Protein AF-A0A7S2N247-F1 (afdb_monomer)

Nearest PDB structures (foldseek):
  8c95-assembly1_E  TM=5.520E-01  e=2.000E+00  Escherichia coli
  8c90-assembly1_E  TM=5.069E-01  e=2.888E+00  Escherichia coli
  8c8z-assembly1_E  TM=5.238E-01  e=3.265E+00  Escherichia coli
  8c8x-assembly1_E  TM=5.112E-01  e=6.024E+00  Escherichia coli

pLDDT: mean 92.83, std 6.12, range [51.56, 97.81]

Foldseek 3Di:
DDPDQLVRVCVVCVVVDDWAEEDEDDDPDPPPVSNVVVVVTYNYDYLVVCCVVCVVPDCVCSLVVSLVVQLPDPDHDDDPPDPSRVSSLVSVLVVCCVVVHPCNPPNDD

Mean predicted aligned error: 3.64 Å

Secondary structure (DSSP, 8-state):
--SS-HHHHHHHHTTTSPTT-EEE---S---GGGGHHHHTTSEEE-GGGGGGGGTTS-GGGHHHHHHHHHHTSSS----TT-HHHHHHHHHHHHHHHHHT-TTTTT---

Organism: NCBI:txid374047

InterPro domains:
  IPR019378 GDP-fucose protein O-fucosyltransferase [PF10250] (5-95)

Sequence (109 aa):
KTRLSAEELYKKSSNELTDGSTLFIATDERNKSFFKPLAEKYDVCFLDDFKDEIVTMNSNYFGMLDQLVASKGRVFFGTWFSTLSGYINRMRGYYIAKHNLEGHKDGTM

Structure (mmCIF, N/CA/C/O backbone):
data_AF-A0A7S2N247-F1
#
_entry.id   AF-A0A7S2N247-F1
#
loop_
_atom_site.group_PDB
_atom_site.id
_atom_site.type_symbol
_atom_site.label_atom_id
_atom_site.label_alt_id
_atom_site.label_comp_id
_atom_site.label_asym_id
_atom_site.label_entity_id
_atom_site.label_seq_id
_atom_site.pdbx_PDB_ins_code
_atom_site.Cartn_x
_atom_site.Cartn_y
_atom_site.Cartn_z
_atom_site.occupancy
_atom_site.B_iso_or_equiv
_atom_site.auth_seq_id
_atom_site.auth_comp_id
_atom_site.auth_asym_id
_atom_site.auth_atom_id
_atom_site.pdbx_PDB_model_num
ATOM 1 N N . LYS A 1 1 ? 9.143 2.019 11.377 1.00 51.56 1 LYS A N 1
ATOM 2 C CA . LYS A 1 1 ? 8.157 2.036 12.490 1.00 51.56 1 LYS A CA 1
ATOM 3 C C . LYS A 1 1 ? 7.151 3.148 12.228 1.00 51.56 1 LYS A C 1
ATOM 5 O O . LYS A 1 1 ? 7.547 4.310 12.153 1.00 51.56 1 LYS A O 1
ATOM 10 N N . THR A 1 2 ? 5.896 2.779 12.001 1.00 63.31 2 THR A N 1
ATOM 11 C CA . THR A 1 2 ? 4.800 3.688 11.639 1.00 63.31 2 THR A CA 1
ATOM 12 C C . THR A 1 2 ? 4.577 4.721 12.746 1.00 63.31 2 THR A C 1
ATOM 14 O O . THR A 1 2 ? 4.599 4.377 13.925 1.00 63.31 2 THR A O 1
ATOM 17 N N . ARG A 1 3 ? 4.426 6.002 12.380 1.00 77.69 3 ARG A N 1
ATOM 18 C CA . ARG A 1 3 ? 4.254 7.105 13.351 1.00 77.69 3 ARG A CA 1
ATOM 19 C C . ARG A 1 3 ? 2.833 7.212 13.913 1.00 77.69 3 ARG A C 1
ATOM 21 O O . ARG A 1 3 ? 2.657 7.872 14.926 1.00 77.69 3 ARG A O 1
ATOM 28 N N . LEU A 1 4 ? 1.857 6.613 13.233 1.00 87.00 4 LEU A N 1
ATOM 29 C CA . LEU A 1 4 ? 0.440 6.623 13.597 1.00 87.00 4 LEU A CA 1
ATOM 30 C C . LEU A 1 4 ? 0.030 5.245 14.109 1.00 87.00 4 LEU A C 1
ATOM 32 O O . LEU A 1 4 ? 0.561 4.239 13.628 1.00 87.00 4 LEU A O 1
ATOM 36 N N . SER A 1 5 ? -0.924 5.203 15.037 1.00 92.12 5 SER A N 1
ATOM 37 C CA . SER A 1 5 ? -1.576 3.948 15.424 1.00 92.12 5 SER A CA 1
ATOM 38 C C . SER A 1 5 ? -2.529 3.464 14.325 1.00 92.12 5 SER A C 1
ATOM 40 O O . SER A 1 5 ? -2.928 4.226 13.440 1.00 92.12 5 SER A O 1
ATOM 42 N N . ALA A 1 6 ? -2.919 2.191 14.365 1.00 90.75 6 ALA A N 1
ATOM 43 C CA . ALA A 1 6 ? -3.867 1.656 13.393 1.00 90.75 6 ALA A CA 1
ATOM 44 C C . ALA A 1 6 ? -5.279 2.242 13.551 1.00 90.75 6 ALA A C 1
ATOM 46 O O . ALA A 1 6 ? -5.986 2.421 12.561 1.00 90.75 6 ALA A O 1
ATOM 47 N N . GLU A 1 7 ? -5.668 2.621 14.767 1.00 94.00 7 GLU A N 1
ATOM 48 C CA . GLU A 1 7 ? -6.914 3.338 15.047 1.00 94.00 7 GLU A CA 1
ATOM 49 C C . GLU A 1 7 ? -6.894 4.742 14.435 1.00 94.00 7 GLU A C 1
ATOM 51 O O . GLU A 1 7 ? -7.891 5.191 13.870 1.00 94.00 7 GLU A O 1
ATOM 56 N N . GLU A 1 8 ? -5.753 5.437 14.500 1.00 94.06 8 GLU A N 1
ATOM 57 C CA . GLU A 1 8 ? -5.589 6.733 13.841 1.00 94.06 8 GLU A CA 1
ATOM 58 C C . GLU A 1 8 ? -5.619 6.606 12.317 1.00 94.06 8 GLU A C 1
ATOM 60 O O . GLU A 1 8 ? -6.216 7.457 11.655 1.00 94.06 8 GLU A O 1
ATOM 65 N N . LEU A 1 9 ? -5.006 5.555 11.759 1.00 92.56 9 LEU A N 1
ATOM 66 C CA . LEU A 1 9 ? -5.092 5.258 10.328 1.00 92.56 9 LEU A CA 1
ATOM 67 C C . LEU A 1 9 ? -6.553 5.057 9.912 1.00 92.56 9 LEU A C 1
ATOM 69 O O . LEU A 1 9 ? -7.016 5.751 9.011 1.00 92.56 9 LEU A O 1
ATOM 73 N N . TYR A 1 10 ? -7.292 4.199 10.622 1.00 93.56 10 TYR A N 1
ATOM 74 C CA . TYR A 1 10 ? -8.718 3.965 10.385 1.00 93.56 10 TYR A CA 1
ATOM 75 C C . TYR A 1 10 ? -9.548 5.251 10.478 1.00 93.56 10 TYR A C 1
ATOM 77 O O . TYR A 1 10 ? -10.330 5.567 9.580 1.00 93.56 10 TYR A O 1
ATOM 85 N N . LYS A 1 11 ? -9.358 6.043 11.539 1.00 94.69 11 LYS A N 1
ATOM 86 C CA . LYS A 1 11 ? -10.100 7.294 11.736 1.00 94.69 11 LYS A CA 1
ATOM 87 C C . LYS A 1 11 ? -9.863 8.293 10.601 1.00 94.69 11 LYS A C 1
ATOM 89 O O . LYS A 1 11 ? -10.773 9.040 10.259 1.00 94.69 11 LYS A O 1
ATOM 94 N N . LYS A 1 12 ? -8.655 8.329 10.033 1.00 93.38 12 LYS A N 1
ATOM 95 C CA . LYS A 1 12 ? -8.303 9.252 8.944 1.00 93.38 12 LYS A CA 1
ATOM 96 C C . LYS A 1 12 ? -8.745 8.772 7.563 1.00 93.38 12 LYS A C 1
ATOM 98 O O . LYS A 1 12 ? -8.935 9.618 6.699 1.00 93.38 12 LYS A O 1
ATOM 103 N N . SER A 1 13 ? -8.878 7.464 7.344 1.00 93.38 13 SER A N 1
ATOM 104 C CA . SER A 1 13 ? -9.218 6.907 6.028 1.00 93.38 13 SER A CA 1
ATOM 105 C C . SER A 1 13 ? -10.688 6.516 5.865 1.00 93.38 13 SER A C 1
ATOM 107 O O . SER A 1 13 ? -11.182 6.514 4.743 1.00 93.38 13 SER A O 1
ATOM 109 N N . SER A 1 14 ? -11.391 6.204 6.957 1.00 92.94 14 SER A N 1
ATOM 110 C CA . SER A 1 14 ? -12.738 5.601 6.931 1.00 92.94 14 SER A CA 1
ATOM 111 C C . SER A 1 14 ? -13.779 6.363 6.111 1.00 92.94 14 SER A C 1
ATOM 113 O O . SER A 1 14 ? -14.591 5.724 5.459 1.00 92.94 14 SER A O 1
ATOM 115 N N . ASN A 1 15 ? -13.734 7.697 6.072 1.00 94.56 15 ASN A N 1
ATOM 116 C CA . ASN A 1 15 ? -14.712 8.491 5.315 1.00 94.56 15 ASN A CA 1
ATOM 117 C C . ASN A 1 15 ? -14.619 8.312 3.788 1.00 94.56 15 ASN A C 1
ATOM 119 O O . ASN A 1 15 ? -15.602 8.547 3.094 1.00 94.56 15 ASN A O 1
ATOM 123 N N . GLU A 1 16 ? -13.458 7.909 3.268 1.00 94.19 16 GLU A N 1
ATOM 124 C CA . GLU A 1 16 ? -13.230 7.719 1.825 1.00 94.19 16 GLU A CA 1
ATOM 125 C C . GLU A 1 16 ? -13.283 6.238 1.417 1.00 94.19 16 GLU A C 1
ATOM 127 O O . GLU A 1 16 ? -13.327 5.891 0.231 1.00 94.19 16 GLU A O 1
ATOM 132 N N . LEU A 1 17 ? -13.230 5.339 2.401 1.00 94.19 17 LEU A N 1
ATOM 133 C CA . LEU A 1 17 ? -13.272 3.901 2.192 1.00 94.19 17 LEU A CA 1
ATOM 134 C C . LEU A 1 17 ? -14.718 3.405 2.218 1.00 94.19 17 LEU A C 1
ATOM 136 O O . LEU A 1 17 ? -15.593 3.964 2.869 1.00 94.19 17 LEU A O 1
ATOM 140 N N . THR A 1 18 ? -14.975 2.328 1.482 1.00 93.81 18 THR A N 1
ATOM 141 C CA . THR A 1 18 ? -16.279 1.660 1.507 1.00 93.81 18 THR A CA 1
ATOM 142 C C . THR A 1 18 ? -16.208 0.491 2.479 1.00 93.81 18 THR A C 1
ATOM 144 O O . THR A 1 18 ? -15.327 -0.359 2.338 1.00 93.81 18 THR A O 1
ATOM 147 N N . ASP A 1 19 ? -17.114 0.435 3.453 1.00 92.06 19 ASP A N 1
ATOM 148 C CA . ASP A 1 19 ? -17.190 -0.662 4.426 1.00 92.06 19 ASP A CA 1
ATOM 149 C C . ASP A 1 19 ? -17.218 -2.034 3.733 1.00 92.06 19 ASP A C 1
ATOM 151 O O . ASP A 1 19 ? -17.889 -2.220 2.715 1.00 92.06 19 ASP A O 1
ATOM 155 N N . GLY A 1 20 ? -16.455 -2.993 4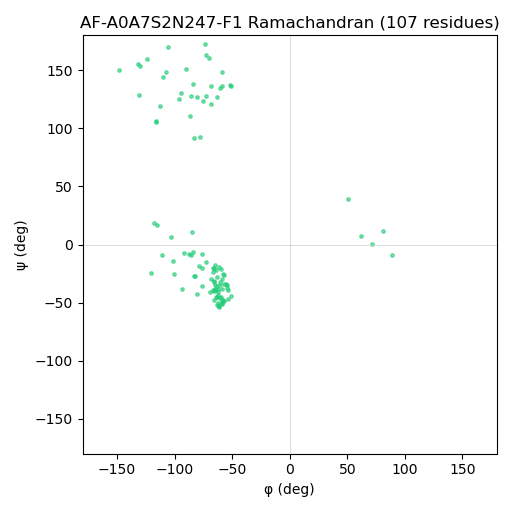.264 1.00 93.62 20 GLY A N 1
ATOM 156 C CA . GLY A 1 20 ? -16.344 -4.345 3.709 1.00 93.62 20 GLY A CA 1
ATOM 157 C C . GLY A 1 20 ? -15.571 -4.457 2.389 1.00 93.62 20 GLY A C 1
ATOM 158 O O . GLY A 1 20 ? -15.447 -5.560 1.863 1.00 93.62 20 GLY A O 1
ATOM 159 N N . SER A 1 21 ? -15.044 -3.358 1.837 1.00 96.12 21 SER A N 1
ATOM 160 C CA . SER A 1 21 ? -14.196 -3.416 0.639 1.00 96.12 21 SER A CA 1
ATOM 161 C C . SER A 1 21 ? -12.825 -4.043 0.922 1.00 96.12 21 SER A C 1
ATOM 163 O O . SER A 1 21 ? -12.373 -4.092 2.068 1.00 96.12 21 SER A O 1
ATOM 165 N N . THR A 1 22 ? -12.156 -4.511 -0.134 1.00 97.50 22 THR A N 1
ATOM 166 C CA . THR A 1 22 ? -10.791 -5.040 -0.041 1.00 97.50 22 THR A CA 1
ATOM 167 C C . THR A 1 22 ? -9.784 -3.911 0.167 1.00 97.50 22 THR A C 1
ATOM 169 O O . THR A 1 22 ? -9.736 -2.952 -0.611 1.00 97.50 22 THR A O 1
ATOM 172 N N . LEU A 1 23 ? -8.944 -4.049 1.193 1.00 97.25 23 LEU A N 1
ATOM 173 C CA . LEU A 1 23 ? -7.881 -3.111 1.535 1.00 97.25 23 LEU A CA 1
ATOM 174 C C . LEU A 1 23 ? -6.516 -3.789 1.397 1.00 97.25 23 LEU A C 1
ATOM 176 O O . LEU A 1 23 ? -6.097 -4.563 2.255 1.00 97.25 23 LEU A O 1
ATOM 180 N N . PHE A 1 24 ? -5.797 -3.446 0.330 1.00 97.81 24 PHE A N 1
ATOM 181 C CA . PHE A 1 24 ? -4.415 -3.878 0.146 1.00 97.81 24 PHE A CA 1
ATOM 182 C C . PHE A 1 24 ? -3.454 -2.998 0.953 1.00 97.81 24 PHE A C 1
ATOM 184 O O . PHE A 1 24 ? -3.463 -1.771 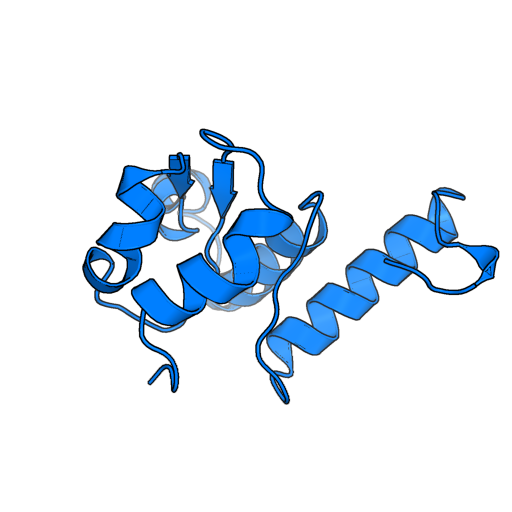0.810 1.00 97.81 24 PHE A O 1
ATOM 191 N N . ILE A 1 25 ? -2.600 -3.613 1.774 1.00 96.69 25 ILE A N 1
ATOM 192 C CA . ILE A 1 25 ? -1.643 -2.906 2.635 1.00 96.69 25 ILE A CA 1
ATOM 193 C C . ILE A 1 25 ? -0.201 -3.244 2.229 1.00 96.69 25 ILE A C 1
ATOM 195 O O . ILE A 1 25 ? 0.325 -4.305 2.559 1.00 96.69 25 ILE A O 1
ATOM 199 N N . ALA A 1 26 ? 0.468 -2.288 1.578 1.00 95.56 26 ALA A N 1
ATOM 200 C CA . ALA A 1 26 ? 1.910 -2.322 1.326 1.00 95.56 26 ALA A CA 1
ATOM 201 C C . ALA A 1 26 ? 2.670 -1.713 2.518 1.00 95.56 26 ALA A C 1
ATOM 203 O O . ALA A 1 26 ? 2.584 -0.505 2.763 1.00 95.56 26 ALA A O 1
ATOM 204 N N . THR A 1 27 ? 3.399 -2.529 3.284 1.00 93.00 27 THR A N 1
ATOM 205 C CA . THR A 1 27 ? 4.021 -2.097 4.548 1.00 93.00 27 THR A CA 1
ATOM 206 C C . THR A 1 27 ? 5.338 -2.811 4.861 1.00 93.00 27 THR A C 1
ATOM 208 O O . THR A 1 27 ? 5.541 -3.968 4.500 1.00 93.00 27 THR A O 1
ATOM 211 N N . ASP A 1 28 ? 6.233 -2.116 5.570 1.00 90.56 28 ASP A N 1
ATOM 212 C CA . ASP A 1 28 ? 7.433 -2.683 6.195 1.00 90.56 28 ASP A CA 1
ATOM 213 C C . ASP A 1 28 ? 7.155 -3.273 7.594 1.00 90.56 28 ASP A C 1
ATOM 215 O O . ASP A 1 28 ? 8.019 -3.949 8.160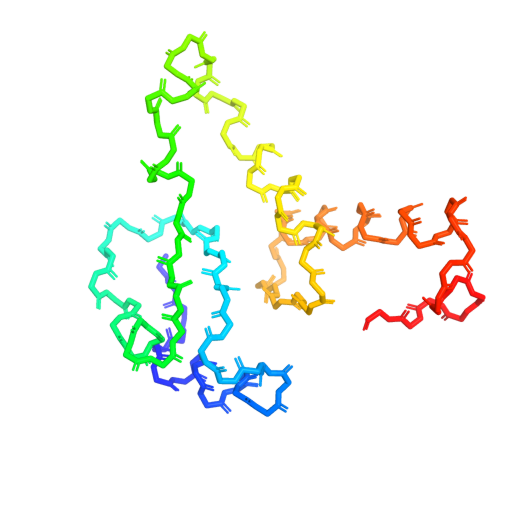 1.00 90.56 28 ASP A O 1
ATOM 219 N N . GLU A 1 29 ? 5.959 -3.044 8.152 1.00 92.06 29 GLU A N 1
ATOM 220 C CA . GLU A 1 29 ? 5.534 -3.584 9.442 1.00 92.06 29 GLU A CA 1
ATOM 221 C C . GLU A 1 29 ? 5.354 -5.103 9.357 1.00 92.06 29 GLU A C 1
ATOM 223 O O . GLU A 1 29 ? 4.557 -5.624 8.577 1.00 92.06 29 GLU A O 1
ATOM 228 N N . ARG A 1 30 ? 6.106 -5.834 10.184 1.00 89.62 30 ARG A N 1
ATOM 229 C CA . ARG A 1 30 ? 6.081 -7.304 10.209 1.00 89.62 30 ARG A CA 1
ATOM 230 C C . ARG A 1 30 ? 4.933 -7.839 11.052 1.00 89.62 30 ARG A C 1
ATOM 232 O O . ARG A 1 30 ? 4.460 -8.947 10.809 1.00 89.62 30 ARG A O 1
ATOM 239 N N . ASN A 1 31 ? 4.484 -7.075 12.045 1.00 92.75 31 ASN A N 1
ATOM 240 C CA . ASN A 1 31 ? 3.391 -7.488 12.901 1.00 92.75 31 ASN A CA 1
ATOM 241 C C . ASN A 1 31 ? 2.033 -7.172 12.255 1.00 92.75 31 ASN A C 1
ATOM 243 O O . ASN A 1 31 ? 1.461 -6.111 12.494 1.00 92.75 31 ASN A O 1
ATOM 247 N N . LYS A 1 32 ? 1.467 -8.128 11.503 1.00 92.56 32 LYS A N 1
ATOM 248 C CA . LYS A 1 32 ? 0.144 -7.980 10.862 1.00 92.56 32 LYS A CA 1
ATOM 249 C C . LYS A 1 32 ? -0.989 -7.661 11.852 1.00 92.56 32 LYS A C 1
ATOM 251 O O . LYS A 1 32 ? -1.949 -6.999 11.471 1.00 92.56 32 LYS A O 1
ATOM 256 N N . SER A 1 33 ? -0.866 -8.049 13.130 1.00 94.00 33 SER A N 1
ATOM 257 C CA . SER A 1 33 ? -1.870 -7.713 14.156 1.00 94.00 33 SER A CA 1
ATOM 258 C C . SER A 1 33 ? -1.977 -6.211 14.435 1.00 94.00 33 SER A C 1
ATOM 260 O O . SER A 1 33 ? -3.006 -5.766 14.936 1.00 94.00 33 SER A O 1
ATOM 262 N N . PHE A 1 34 ? -0.970 -5.417 14.044 1.00 94.44 34 PHE A N 1
ATOM 263 C CA . PHE A 1 34 ? -1.058 -3.959 14.042 1.00 94.44 34 PHE A CA 1
ATOM 264 C C . PHE A 1 34 ? -2.290 -3.481 13.263 1.00 94.44 34 PHE A C 1
ATOM 266 O O . PHE A 1 34 ? -2.987 -2.593 13.726 1.00 94.44 34 PHE A O 1
ATOM 273 N N . PHE A 1 35 ? -2.628 -4.115 12.136 1.00 95.31 35 PHE A N 1
ATOM 274 C CA . PHE A 1 35 ? -3.743 -3.703 11.274 1.00 95.31 35 PHE A CA 1
ATOM 275 C C . PHE A 1 35 ? -5.108 -4.257 11.705 1.00 95.31 35 PHE A C 1
ATOM 277 O O . PHE A 1 35 ? -6.080 -4.117 10.964 1.00 95.31 35 PHE A O 1
ATOM 284 N N . LYS A 1 36 ? -5.218 -4.853 12.901 1.00 95.31 36 LYS A N 1
ATOM 285 C CA . LYS A 1 36 ? -6.470 -5.439 13.400 1.00 95.31 36 LYS A CA 1
ATOM 286 C C . LYS A 1 36 ? -7.676 -4.482 13.325 1.00 95.31 36 LYS A C 1
ATOM 288 O O . LYS A 1 36 ? -8.702 -4.925 12.817 1.00 95.31 36 LYS A O 1
ATOM 293 N N . PRO A 1 37 ? -7.581 -3.189 13.708 1.00 95.06 37 PRO A N 1
ATOM 294 C CA . PRO A 1 37 ? -8.721 -2.270 13.597 1.00 95.06 37 PRO A CA 1
ATOM 295 C C . PRO A 1 37 ? -9.257 -2.107 12.166 1.00 95.06 37 PRO A C 1
ATOM 297 O O . PRO A 1 37 ? -10.444 -1.863 11.974 1.00 95.06 37 PRO A O 1
ATOM 300 N N . LEU A 1 38 ? -8.391 -2.248 11.156 1.00 95.19 38 LEU A N 1
ATOM 301 C CA . LEU A 1 38 ? -8.784 -2.215 9.746 1.00 95.19 38 LEU A CA 1
ATOM 302 C C . LEU A 1 38 ? -9.351 -3.569 9.304 1.00 95.19 38 LEU A C 1
ATOM 304 O O . LEU A 1 38 ? -10.384 -3.603 8.646 1.00 95.19 38 LEU A O 1
ATOM 308 N N . ALA A 1 39 ? -8.725 -4.677 9.709 1.00 95.44 39 ALA A N 1
ATOM 309 C CA . ALA A 1 39 ? -9.178 -6.032 9.381 1.00 95.44 39 ALA A CA 1
ATOM 310 C C . ALA A 1 39 ? -10.554 -6.384 9.978 1.00 95.44 39 ALA A C 1
ATOM 312 O O . ALA A 1 39 ? -11.246 -7.256 9.468 1.00 95.44 39 ALA A O 1
ATOM 313 N N . GLU A 1 40 ? -10.983 -5.699 11.041 1.00 95.12 40 GLU A N 1
ATOM 314 C CA . GLU A 1 40 ? -12.339 -5.830 11.594 1.00 95.12 40 GLU A CA 1
ATOM 315 C C . GLU A 1 40 ? -13.425 -5.166 10.723 1.00 95.12 40 GLU A C 1
ATOM 317 O O . GLU A 1 40 ? -14.614 -5.412 10.933 1.00 95.12 40 GLU A O 1
ATOM 322 N N . LYS A 1 41 ? -13.044 -4.300 9.774 1.00 95.31 41 LYS A N 1
ATOM 323 C CA . LYS A 1 41 ? -13.961 -3.487 8.951 1.00 95.31 41 LYS A CA 1
ATOM 324 C C . LYS A 1 41 ? -13.834 -3.737 7.449 1.00 95.31 41 LYS A C 1
ATOM 326 O O . LYS A 1 41 ? -14.786 -3.487 6.710 1.00 95.31 41 LYS A O 1
ATOM 331 N N . TYR A 1 42 ? -12.676 -4.216 7.013 1.00 97.00 42 TYR A N 1
ATOM 332 C CA . TYR A 1 42 ? -12.309 -4.404 5.615 1.00 97.00 42 TYR A CA 1
ATOM 333 C C . TYR A 1 42 ? -11.722 -5.796 5.400 1.00 97.00 42 TYR A C 1
ATOM 335 O O . TYR A 1 42 ? -11.142 -6.386 6.313 1.00 97.00 42 TYR A O 1
ATOM 343 N N . ASP A 1 43 ? -11.812 -6.281 4.167 1.00 97.12 43 ASP A N 1
ATOM 344 C CA . ASP A 1 43 ? -11.104 -7.480 3.727 1.00 97.12 43 ASP A CA 1
ATOM 345 C C . ASP A 1 43 ? -9.633 -7.120 3.462 1.00 97.12 43 ASP A C 1
ATOM 347 O O . ASP A 1 43 ? -9.276 -6.586 2.410 1.00 97.12 43 ASP A O 1
ATOM 351 N N . VAL A 1 44 ? -8.786 -7.281 4.481 1.00 97.00 44 VAL A N 1
ATOM 352 C CA . VAL A 1 44 ? -7.383 -6.850 4.434 1.00 97.00 44 VAL A CA 1
ATOM 353 C C . VAL A 1 44 ? -6.511 -7.931 3.812 1.00 97.00 44 VAL A C 1
ATOM 355 O O . VAL A 1 44 ? -6.466 -9.055 4.308 1.00 97.00 44 VAL A O 1
ATOM 358 N N . CYS A 1 45 ? -5.730 -7.548 2.803 1.00 96.56 45 CYS A N 1
ATOM 359 C CA . CYS A 1 45 ? -4.727 -8.411 2.194 1.00 96.56 45 CYS A CA 1
ATOM 360 C C . CYS A 1 45 ? -3.359 -7.723 2.077 1.00 96.56 45 CYS A C 1
ATOM 362 O O . CYS A 1 45 ? -3.232 -6.497 1.991 1.00 96.56 45 CYS A O 1
ATOM 364 N N . PHE A 1 46 ? -2.316 -8.542 2.071 1.00 96.56 46 PHE A N 1
ATOM 365 C CA . PHE A 1 46 ? -0.915 -8.160 1.940 1.00 96.56 46 PHE A CA 1
ATOM 366 C C . PHE A 1 46 ? -0.300 -8.895 0.751 1.00 96.56 46 PHE A C 1
ATOM 368 O O . PHE A 1 46 ? -0.768 -9.964 0.366 1.00 96.56 46 PHE A O 1
ATOM 375 N N . LEU A 1 47 ? 0.817 -8.392 0.221 1.00 94.31 47 LEU A N 1
ATOM 376 C CA . LEU A 1 47 ? 1.566 -9.112 -0.817 1.00 94.31 47 LEU A CA 1
ATOM 377 C C . LEU A 1 47 ? 1.954 -10.532 -0.370 1.00 94.31 47 LEU A C 1
ATOM 379 O O . LEU A 1 47 ? 1.941 -11.474 -1.158 1.00 94.31 47 LEU A O 1
ATOM 383 N N . ASP A 1 48 ? 2.239 -10.684 0.924 1.00 92.69 48 ASP A N 1
ATOM 384 C CA . ASP A 1 48 ? 2.579 -11.954 1.558 1.00 92.69 48 ASP A CA 1
ATOM 385 C C . ASP A 1 48 ? 1.501 -13.036 1.418 1.00 92.69 48 ASP A C 1
ATOM 387 O O . ASP A 1 48 ? 1.836 -14.218 1.476 1.00 92.69 48 ASP A O 1
ATOM 391 N N . ASP A 1 49 ? 0.237 -12.648 1.243 1.00 94.88 49 ASP A N 1
ATOM 392 C CA . ASP A 1 49 ? -0.884 -13.582 1.111 1.00 94.88 49 ASP A CA 1
ATOM 393 C C . ASP A 1 49 ? -0.926 -14.228 -0.291 1.00 94.88 49 ASP A C 1
ATOM 395 O O . ASP A 1 49 ? -1.659 -15.185 -0.510 1.00 94.88 49 ASP A O 1
ATOM 399 N N . PHE A 1 50 ? -0.086 -13.750 -1.219 1.00 93.88 50 PHE A N 1
ATOM 400 C CA . PHE A 1 50 ? 0.051 -14.245 -2.593 1.00 93.88 50 PHE A CA 1
ATOM 401 C C . PHE A 1 50 ? 1.431 -14.862 -2.870 1.00 93.88 50 PHE A C 1
ATOM 403 O O . PHE A 1 50 ? 1.820 -15.016 -4.026 1.00 93.88 50 PHE A O 1
ATOM 410 N N . LYS A 1 51 ? 2.207 -15.200 -1.829 1.00 90.31 51 LYS A N 1
ATOM 411 C CA . LYS A 1 51 ? 3.582 -15.726 -1.965 1.00 90.31 51 LYS A CA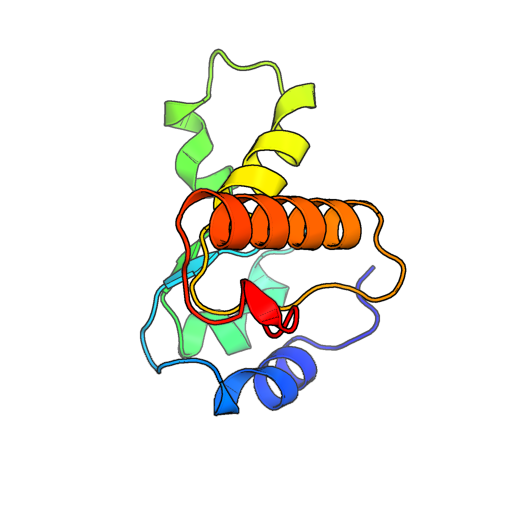 1
ATOM 412 C C . LYS A 1 51 ? 3.687 -16.955 -2.859 1.00 90.31 51 LYS A C 1
ATOM 414 O O . LYS A 1 51 ? 4.657 -17.062 -3.607 1.00 90.31 51 LYS A O 1
ATOM 419 N N . ASP A 1 52 ? 2.700 -17.839 -2.797 1.00 93.69 52 ASP A N 1
ATOM 420 C CA . ASP A 1 52 ? 2.688 -19.074 -3.582 1.00 93.69 52 ASP A CA 1
ATOM 421 C C . ASP A 1 52 ? 2.573 -18.786 -5.090 1.00 93.69 52 ASP A C 1
ATOM 423 O O . ASP A 1 52 ? 3.197 -19.468 -5.900 1.00 93.69 52 ASP A O 1
ATOM 427 N N . GLU A 1 53 ? 1.892 -17.698 -5.463 1.00 92.75 53 GLU A N 1
ATOM 428 C CA . GLU A 1 53 ? 1.736 -17.250 -6.855 1.00 92.75 53 GLU A CA 1
ATOM 429 C C . GLU A 1 53 ? 3.001 -16.575 -7.411 1.00 92.75 53 GLU A C 1
ATOM 431 O O . GLU A 1 53 ? 3.192 -16.475 -8.624 1.00 92.75 53 GLU A O 1
ATOM 436 N N . ILE A 1 54 ? 3.886 -16.094 -6.530 1.00 91.56 54 ILE A N 1
AT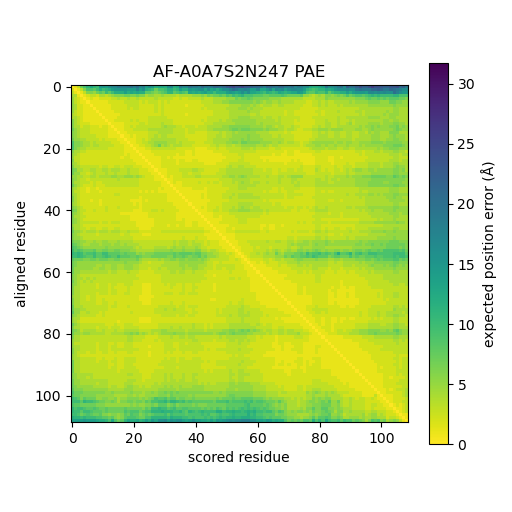OM 437 C CA . ILE A 1 54 ? 5.105 -15.352 -6.893 1.00 91.56 54 ILE A CA 1
ATOM 438 C C . ILE A 1 54 ? 6.388 -16.059 -6.446 1.00 91.56 54 ILE A C 1
ATOM 440 O O . ILE A 1 54 ? 7.452 -15.442 -6.403 1.00 91.56 54 ILE A O 1
ATOM 444 N N . VAL A 1 55 ? 6.316 -17.359 -6.149 1.00 90.06 55 VAL A N 1
ATOM 445 C CA . VAL A 1 55 ? 7.416 -18.148 -5.568 1.00 90.06 55 VAL A CA 1
ATOM 446 C C . VAL A 1 55 ? 8.698 -18.132 -6.409 1.00 90.06 55 VAL A C 1
ATOM 448 O O . VAL A 1 55 ? 9.802 -18.135 -5.869 1.00 90.06 55 VAL A O 1
ATOM 451 N N . THR A 1 56 ? 8.577 -18.072 -7.737 1.00 93.19 56 THR A N 1
ATOM 452 C CA . THR A 1 56 ? 9.725 -18.029 -8.657 1.00 93.19 56 THR A CA 1
ATOM 453 C C . THR A 1 56 ? 10.286 -16.621 -8.852 1.00 93.19 56 THR A C 1
ATOM 455 O O . THR A 1 56 ? 11.287 -16.445 -9.548 1.00 93.19 56 THR A O 1
ATOM 458 N N . MET A 1 57 ? 9.634 -15.598 -8.297 1.00 92.56 57 MET A N 1
ATOM 459 C CA . MET A 1 57 ? 10.026 -14.210 -8.482 1.00 92.56 57 MET A CA 1
ATOM 460 C C . MET A 1 57 ? 11.128 -13.818 -7.499 1.00 92.56 57 MET A C 1
ATOM 462 O O . MET A 1 57 ? 11.092 -14.137 -6.313 1.00 92.56 57 MET A O 1
ATOM 466 N N . ASN A 1 58 ? 12.112 -13.067 -7.989 1.00 94.69 58 ASN A N 1
ATOM 467 C CA . ASN A 1 58 ? 13.132 -12.487 -7.128 1.00 94.69 58 ASN A CA 1
ATOM 468 C C . ASN A 1 58 ? 12.481 -11.491 -6.151 1.00 94.69 58 ASN A C 1
ATOM 470 O O . ASN A 1 58 ? 11.806 -10.553 -6.576 1.00 94.69 58 ASN A O 1
ATOM 474 N N . SER A 1 59 ? 12.726 -11.667 -4.852 1.00 92.12 59 SER A N 1
ATOM 475 C CA . SER A 1 59 ? 12.151 -10.840 -3.785 1.00 92.12 59 SER A CA 1
ATOM 476 C C . SER A 1 59 ? 12.503 -9.354 -3.890 1.00 92.12 59 SER A C 1
ATOM 478 O O . SER A 1 59 ? 11.758 -8.511 -3.393 1.00 92.12 59 SER A O 1
ATOM 480 N N . ASN A 1 60 ? 13.573 -8.999 -4.610 1.00 92.81 60 ASN A N 1
ATOM 481 C CA . ASN A 1 60 ? 13.901 -7.607 -4.924 1.00 92.81 60 ASN A CA 1
ATOM 482 C C . ASN A 1 60 ? 12.807 -6.899 -5.750 1.00 92.81 60 ASN A C 1
ATOM 484 O O . ASN A 1 60 ? 12.750 -5.670 -5.759 1.00 92.81 60 ASN A O 1
ATOM 488 N N . TYR A 1 61 ? 11.924 -7.648 -6.422 1.00 94.19 61 TYR A N 1
ATOM 489 C CA . TYR A 1 61 ? 10.783 -7.105 -7.163 1.00 94.19 61 TYR A CA 1
ATOM 490 C C . TYR A 1 61 ? 9.522 -6.919 -6.313 1.00 94.19 61 TYR A C 1
ATOM 492 O O . TYR A 1 61 ? 8.577 -6.287 -6.778 1.00 94.19 61 TYR A O 1
ATOM 500 N N . PHE A 1 62 ? 9.486 -7.395 -5.066 1.00 94.19 62 PHE A N 1
ATOM 501 C CA . PHE A 1 62 ? 8.278 -7.325 -4.233 1.00 94.19 62 PHE A CA 1
ATOM 502 C C . PHE A 1 62 ? 7.840 -5.884 -3.965 1.00 94.19 62 PHE A C 1
ATOM 504 O O . PHE A 1 62 ? 6.667 -5.563 -4.122 1.00 94.19 62 PHE A O 1
ATOM 511 N N . GLY A 1 63 ? 8.786 -4.975 -3.711 1.00 93.25 63 GLY A N 1
ATOM 512 C CA . GLY A 1 63 ? 8.465 -3.550 -3.585 1.00 93.25 63 GLY A CA 1
ATOM 513 C C . GLY A 1 63 ? 7.896 -2.937 -4.873 1.00 93.25 63 GLY A C 1
ATOM 514 O O . GLY A 1 63 ? 7.103 -2.003 -4.808 1.00 93.25 63 GLY A O 1
ATOM 515 N N . MET A 1 64 ? 8.255 -3.467 -6.048 1.00 95.00 64 MET A N 1
ATOM 516 C CA . MET A 1 64 ? 7.681 -3.030 -7.328 1.00 95.00 64 MET A CA 1
ATOM 517 C C . MET A 1 64 ? 6.266 -3.588 -7.527 1.00 95.00 64 MET A C 1
ATOM 519 O O . MET A 1 64 ? 5.404 -2.884 -8.052 1.00 95.00 64 MET A O 1
ATOM 523 N N . LEU A 1 65 ? 6.002 -4.818 -7.069 1.00 95.31 65 LEU A N 1
ATOM 524 C CA . LEU A 1 65 ? 4.653 -5.387 -7.043 1.00 95.31 65 LEU A CA 1
ATOM 525 C C . LEU A 1 65 ? 3.732 -4.601 -6.109 1.00 95.31 65 LEU A C 1
ATOM 527 O O . LEU A 1 65 ? 2.636 -4.236 -6.526 1.00 95.31 65 LEU A O 1
ATOM 531 N N . ASP A 1 66 ? 4.196 -4.264 -4.902 1.00 96.12 66 ASP A N 1
ATOM 532 C CA . ASP A 1 66 ? 3.459 -3.403 -3.970 1.00 96.12 66 ASP A CA 1
ATOM 533 C C . ASP A 1 66 ? 3.054 -2.089 -4.638 1.00 96.12 66 ASP A C 1
ATOM 535 O O . ASP A 1 66 ? 1.897 -1.672 -4.572 1.00 96.12 66 ASP A O 1
ATOM 539 N N . GLN A 1 67 ? 4.001 -1.449 -5.332 1.00 96.75 67 GLN A N 1
ATOM 540 C CA . GLN A 1 67 ? 3.728 -0.217 -6.059 1.00 96.75 67 GLN A CA 1
ATOM 541 C C . GLN A 1 67 ? 2.666 -0.429 -7.144 1.00 96.75 67 GLN A C 1
ATOM 543 O O . GLN A 1 67 ? 1.747 0.384 -7.275 1.00 96.75 67 GLN A O 1
ATOM 548 N N . LEU A 1 68 ? 2.790 -1.501 -7.933 1.00 96.00 68 LEU A N 1
ATOM 549 C CA . LEU A 1 68 ? 1.885 -1.801 -9.038 1.00 96.00 68 LEU A CA 1
ATOM 550 C C . LEU A 1 68 ? 0.460 -2.040 -8.535 1.00 96.00 68 LEU A C 1
ATOM 552 O O . LEU A 1 68 ? -0.462 -1.379 -9.016 1.00 96.00 68 LEU A O 1
ATOM 556 N N . VAL A 1 69 ? 0.286 -2.921 -7.549 1.00 96.25 69 VAL A N 1
ATOM 557 C CA . VAL A 1 69 ? -1.023 -3.255 -6.970 1.00 96.25 69 VAL A CA 1
ATOM 558 C C . VAL A 1 69 ? -1.646 -2.021 -6.317 1.00 96.25 69 VAL A C 1
ATOM 560 O O . VAL A 1 69 ? -2.767 -1.646 -6.664 1.00 96.25 69 VAL A O 1
ATOM 563 N N . ALA A 1 70 ? -0.902 -1.309 -5.463 1.00 97.19 70 ALA A N 1
ATOM 564 C CA . ALA A 1 70 ? -1.402 -0.110 -4.790 1.00 97.19 70 ALA A CA 1
ATOM 565 C C . ALA A 1 70 ? -1.802 1.005 -5.775 1.00 97.19 70 ALA A C 1
ATOM 567 O O . ALA A 1 70 ? -2.760 1.739 -5.530 1.00 97.19 70 ALA A O 1
ATOM 568 N N . SER A 1 71 ? -1.125 1.118 -6.925 1.00 96.62 71 SER A N 1
ATOM 569 C CA . SER A 1 71 ? -1.481 2.111 -7.948 1.00 96.62 71 SER A CA 1
ATOM 570 C C . SER A 1 71 ? -2.835 1.862 -8.614 1.00 96.62 71 SER A C 1
ATOM 572 O O . SER A 1 71 ? -3.411 2.796 -9.169 1.00 96.62 71 SER A O 1
ATOM 574 N N . LYS A 1 72 ? -3.362 0.634 -8.556 1.00 94.88 72 LYS A N 1
ATOM 575 C CA . LYS A 1 72 ? -4.651 0.260 -9.157 1.00 94.88 72 LYS A CA 1
ATOM 576 C C . LYS A 1 72 ? -5.839 0.388 -8.211 1.00 94.88 72 LYS A C 1
ATOM 578 O O . LYS A 1 72 ? -6.971 0.254 -8.666 1.00 94.88 72 LYS A O 1
ATOM 583 N N . GLY A 1 73 ? -5.602 0.671 -6.929 1.00 93.69 73 GLY A N 1
ATOM 584 C CA . GLY A 1 73 ? -6.676 0.924 -5.972 1.00 93.69 73 GLY A CA 1
ATOM 585 C C . GLY A 1 73 ? -7.556 2.101 -6.402 1.00 93.69 73 GLY A C 1
ATOM 586 O O . GLY A 1 73 ? -7.078 3.048 -7.025 1.00 93.69 73 GLY A O 1
ATOM 587 N N . ARG A 1 74 ? -8.846 2.070 -6.056 1.00 92.06 74 ARG A N 1
ATOM 588 C CA . ARG A 1 74 ? -9.760 3.200 -6.303 1.00 92.06 74 ARG A CA 1
ATOM 589 C C . ARG A 1 74 ? -9.287 4.443 -5.543 1.00 92.06 74 ARG A C 1
ATOM 591 O O . ARG A 1 74 ? -9.013 5.474 -6.147 1.00 92.06 74 ARG A O 1
ATOM 598 N N . VAL A 1 75 ? -9.097 4.286 -4.236 1.00 93.38 75 VAL A N 1
ATOM 599 C CA . VAL A 1 75 ? -8.564 5.302 -3.321 1.00 93.38 75 VAL A CA 1
ATOM 600 C C . VAL A 1 75 ? -7.168 4.871 -2.875 1.00 93.38 75 VAL A C 1
ATOM 602 O O . VAL A 1 75 ? -6.921 3.676 -2.701 1.00 93.38 75 VAL A O 1
ATOM 605 N N . PHE A 1 76 ? -6.250 5.822 -2.701 1.00 95.38 76 PHE A N 1
ATOM 606 C CA . PHE A 1 76 ? -4.887 5.544 -2.248 1.00 95.38 76 PHE A CA 1
ATOM 607 C C . PHE A 1 76 ? -4.480 6.461 -1.091 1.00 95.38 76 PHE A C 1
ATOM 609 O O . PHE A 1 76 ? -4.539 7.683 -1.203 1.00 95.38 76 PHE A O 1
ATOM 616 N N . PHE A 1 77 ? -3.988 5.858 -0.008 1.00 94.94 77 PHE A N 1
ATOM 617 C CA . PHE A 1 77 ? -3.391 6.558 1.126 1.00 94.94 77 PHE A CA 1
ATOM 618 C C . PHE A 1 77 ? -1.898 6.236 1.197 1.00 94.94 77 PHE A C 1
ATOM 620 O O . PHE A 1 77 ? -1.502 5.083 1.350 1.00 94.94 77 PHE A O 1
ATOM 627 N N . GLY A 1 78 ? -1.063 7.268 1.082 1.00 94.19 78 GLY A N 1
ATOM 628 C CA . GLY A 1 78 ? 0.392 7.149 1.132 1.00 94.19 78 GLY A CA 1
ATOM 629 C C . GLY A 1 78 ? 0.997 7.656 2.439 1.00 94.19 78 GLY A C 1
ATOM 630 O O . GLY A 1 78 ? 0.349 8.330 3.238 1.00 94.19 78 GLY A O 1
ATOM 631 N N . THR A 1 79 ? 2.288 7.386 2.630 1.00 92.56 79 THR A N 1
ATOM 632 C CA . THR A 1 79 ? 3.067 7.985 3.720 1.00 92.56 79 THR A CA 1
ATOM 633 C C . THR A 1 79 ? 3.794 9.229 3.218 1.00 92.56 79 THR A C 1
ATOM 635 O O . THR A 1 79 ? 4.485 9.188 2.197 1.00 92.56 79 THR A O 1
ATOM 638 N N . TRP A 1 80 ? 3.670 10.341 3.945 1.00 89.12 80 TRP A N 1
ATOM 639 C CA . TRP A 1 80 ? 4.357 11.590 3.613 1.00 89.12 80 TRP A CA 1
ATOM 640 C C . TRP A 1 80 ? 5.885 11.398 3.581 1.00 89.12 80 TRP A C 1
ATOM 642 O O . TRP A 1 80 ? 6.443 10.735 4.454 1.00 89.12 80 TRP A O 1
ATOM 652 N N . PHE A 1 81 ? 6.556 11.960 2.568 1.00 90.31 81 PHE A N 1
ATOM 653 C CA . PHE A 1 81 ? 7.984 11.756 2.248 1.00 90.31 81 PHE A CA 1
ATOM 654 C C . PHE A 1 81 ? 8.421 10.322 1.878 1.00 90.31 81 PHE A C 1
ATOM 656 O O . PHE A 1 81 ? 9.613 10.083 1.689 1.00 90.31 81 PHE A O 1
ATOM 663 N N . SER A 1 82 ? 7.501 9.368 1.708 1.00 93.44 82 SER A N 1
ATOM 664 C CA . SER A 1 82 ? 7.856 8.035 1.205 1.00 93.44 82 SER A CA 1
ATOM 665 C C . SER A 1 82 ? 8.118 8.061 -0.303 1.00 93.44 82 SER A C 1
ATOM 667 O O . SER A 1 82 ? 7.242 8.426 -1.092 1.00 93.44 82 SER A O 1
ATOM 669 N N . THR A 1 83 ? 9.305 7.615 -0.727 1.00 94.88 83 THR A N 1
ATOM 670 C CA . THR A 1 83 ? 9.633 7.443 -2.154 1.00 94.88 83 THR A CA 1
ATOM 671 C C . THR A 1 83 ? 8.788 6.347 -2.806 1.00 94.88 83 THR A C 1
ATOM 673 O O . THR A 1 83 ? 8.415 6.489 -3.971 1.00 94.88 83 THR A O 1
ATOM 676 N N . LEU A 1 84 ? 8.412 5.306 -2.049 1.00 95.06 84 LEU A N 1
ATOM 677 C CA . LEU A 1 84 ? 7.474 4.264 -2.478 1.00 95.06 84 LEU A CA 1
ATOM 678 C C . LEU A 1 84 ? 6.102 4.878 -2.795 1.00 95.06 84 LEU A C 1
ATOM 680 O O . LEU A 1 84 ? 5.596 4.718 -3.904 1.00 95.06 84 LEU A O 1
ATOM 684 N N . SER A 1 85 ? 5.537 5.650 -1.859 1.00 96.06 85 SER A N 1
ATOM 685 C CA . SER A 1 85 ? 4.241 6.317 -2.056 1.00 96.06 85 SER A CA 1
ATOM 686 C C . SER A 1 85 ? 4.293 7.361 -3.174 1.00 96.06 85 SER A C 1
ATOM 688 O O . SER A 1 85 ? 3.366 7.453 -3.976 1.00 96.06 85 SER A O 1
ATOM 690 N N . GLY A 1 86 ? 5.396 8.108 -3.287 1.00 96.56 86 GLY A N 1
ATOM 691 C CA . GLY A 1 86 ? 5.606 9.054 -4.384 1.00 96.56 86 GLY A CA 1
ATOM 692 C C . GLY A 1 86 ? 5.664 8.379 -5.759 1.00 96.56 86 GLY A C 1
ATOM 693 O O . GLY A 1 86 ? 5.173 8.932 -6.741 1.00 96.56 86 GLY A O 1
ATOM 694 N N . TYR A 1 87 ? 6.230 7.172 -5.857 1.00 97.19 87 TYR A N 1
ATOM 695 C CA . TYR A 1 87 ? 6.209 6.396 -7.100 1.00 97.19 87 TYR A CA 1
ATOM 696 C C . TYR A 1 87 ? 4.802 5.883 -7.439 1.00 97.19 87 TYR A C 1
ATOM 698 O O . TYR A 1 87 ? 4.379 5.998 -8.587 1.00 97.19 87 TYR A O 1
ATOM 706 N N . ILE A 1 88 ? 4.040 5.414 -6.445 1.00 97.62 88 ILE A N 1
ATOM 707 C CA . ILE A 1 88 ? 2.644 4.985 -6.633 1.00 97.62 88 ILE A CA 1
ATOM 708 C C . ILE A 1 88 ? 1.786 6.123 -7.198 1.00 97.62 88 ILE A C 1
ATOM 710 O O . ILE A 1 88 ? 1.100 5.926 -8.199 1.00 97.62 88 ILE A O 1
ATOM 714 N N . ASN A 1 89 ? 1.881 7.330 -6.629 1.00 95.88 89 ASN A N 1
ATOM 715 C CA . ASN A 1 89 ? 1.159 8.502 -7.138 1.00 95.88 89 ASN A CA 1
ATOM 716 C C . ASN A 1 89 ? 1.522 8.836 -8.592 1.00 95.88 89 ASN A C 1
ATOM 718 O O . ASN A 1 89 ? 0.641 9.167 -9.382 1.00 95.88 89 ASN A O 1
ATOM 722 N N . ARG A 1 90 ? 2.797 8.687 -8.984 1.00 95.62 90 ARG A N 1
ATOM 723 C CA . ARG A 1 90 ? 3.204 8.852 -10.390 1.00 95.62 90 ARG A CA 1
ATOM 724 C C . ARG A 1 90 ? 2.547 7.819 -11.301 1.00 95.62 90 ARG A C 1
ATOM 726 O O . ARG A 1 90 ? 2.030 8.188 -12.350 1.00 95.62 90 ARG A O 1
ATOM 733 N N . MET A 1 91 ? 2.524 6.545 -10.902 1.00 96.38 91 MET A N 1
ATOM 734 C CA . MET A 1 91 ? 1.873 5.494 -11.693 1.00 96.38 91 MET A CA 1
ATOM 735 C C . MET A 1 91 ? 0.364 5.707 -11.829 1.00 96.38 91 MET A C 1
ATOM 737 O O . MET A 1 91 ? -0.173 5.508 -12.920 1.00 96.38 91 MET A O 1
ATOM 741 N N . ARG A 1 92 ? -0.303 6.165 -10.762 1.00 95.88 92 ARG A N 1
ATOM 742 C CA . ARG A 1 92 ? -1.716 6.572 -10.800 1.00 95.88 92 ARG A CA 1
ATOM 743 C C . ARG A 1 92 ? -1.940 7.690 -11.817 1.00 95.88 92 ARG A C 1
ATOM 745 O O . ARG A 1 92 ? -2.765 7.533 -12.713 1.00 95.88 92 ARG A O 1
ATOM 752 N N . GLY A 1 93 ? -1.139 8.755 -11.749 1.00 94.94 93 GLY A N 1
ATOM 753 C CA . GLY A 1 93 ? -1.213 9.877 -12.687 1.00 94.94 93 GLY A CA 1
ATOM 754 C C . GLY A 1 93 ? -0.986 9.458 -14.144 1.00 94.94 93 GLY A C 1
ATOM 755 O O . GLY A 1 93 ? -1.765 9.829 -15.019 1.00 94.94 93 GLY A O 1
ATOM 756 N N . TYR A 1 94 ? 0.022 8.620 -14.418 1.00 94.81 94 TYR A N 1
ATOM 757 C CA . TYR A 1 94 ? 0.258 8.094 -15.770 1.00 94.81 94 TYR A CA 1
ATOM 758 C C . TYR A 1 94 ? -0.904 7.245 -16.284 1.00 94.81 94 TYR A C 1
ATOM 760 O O . TYR A 1 94 ? -1.247 7.326 -17.463 1.00 94.81 94 TYR A O 1
ATOM 768 N N . TYR A 1 95 ? -1.521 6.440 -15.419 1.00 94.56 95 TYR A N 1
ATOM 769 C CA . TYR A 1 95 ? -2.682 5.638 -15.786 1.00 94.56 95 TYR A CA 1
ATOM 770 C C . TYR A 1 95 ? -3.891 6.520 -16.125 1.00 94.56 95 TYR A C 1
ATOM 772 O O . TYR A 1 95 ? -4.493 6.346 -17.183 1.00 94.56 95 TYR A O 1
ATOM 780 N N . ILE A 1 96 ? -4.192 7.510 -15.285 1.00 94.38 96 ILE A N 1
ATOM 781 C CA . ILE A 1 96 ? -5.283 8.467 -15.508 1.00 94.38 96 ILE A CA 1
ATOM 782 C C . ILE A 1 96 ? -5.081 9.232 -16.821 1.00 94.38 96 ILE A C 1
ATOM 784 O O . ILE A 1 96 ? -5.987 9.262 -17.655 1.00 94.38 96 ILE A O 1
ATOM 788 N N . ALA A 1 97 ? -3.879 9.774 -17.044 1.00 94.00 97 ALA A N 1
ATOM 789 C CA . ALA A 1 97 ? -3.543 10.523 -18.252 1.00 94.00 97 ALA A CA 1
ATOM 790 C C . ALA A 1 97 ? -3.643 9.665 -19.521 1.00 94.00 97 ALA A C 1
ATOM 792 O O . ALA A 1 97 ? -4.211 10.094 -20.521 1.00 94.00 97 ALA A O 1
ATOM 793 N N . LYS A 1 98 ? -3.135 8.427 -19.483 1.00 95.00 98 LYS A N 1
ATOM 794 C CA . LYS A 1 98 ? -3.162 7.515 -20.635 1.00 95.00 98 LYS A CA 1
ATOM 795 C C . LYS A 1 98 ? -4.581 7.107 -21.036 1.00 95.00 98 LYS A C 1
ATOM 797 O O . LYS A 1 98 ? -4.837 6.890 -22.218 1.00 95.00 98 LYS A O 1
ATOM 802 N N . HIS A 1 99 ? -5.477 6.959 -20.064 1.00 94.56 99 HIS A N 1
ATOM 803 C CA . HIS A 1 99 ? -6.832 6.448 -20.278 1.00 94.56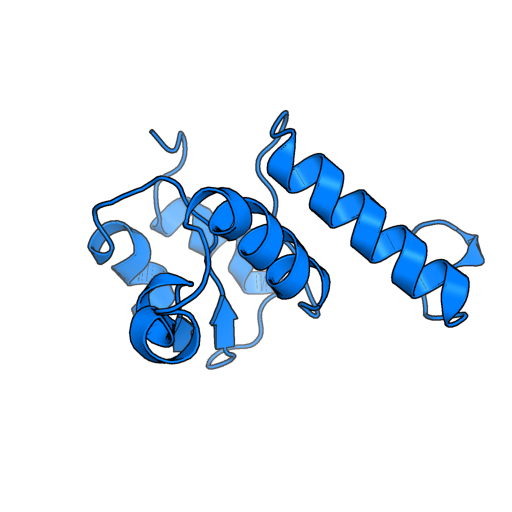 99 HIS A CA 1
ATOM 804 C C . HIS A 1 99 ? -7.912 7.542 -20.278 1.00 94.56 99 HIS A C 1
ATOM 806 O O . HIS A 1 99 ? -9.091 7.209 -20.358 1.00 94.56 99 HIS A O 1
ATOM 812 N N . ASN A 1 100 ? -7.529 8.825 -20.225 1.00 94.62 100 ASN A N 1
ATOM 813 C CA . ASN A 1 100 ? -8.444 9.973 -20.148 1.00 94.62 100 ASN A CA 1
ATOM 814 C C . ASN A 1 100 ? -9.492 9.834 -19.027 1.00 94.62 100 ASN A C 1
ATOM 816 O O . ASN A 1 100 ? -10.659 10.180 -19.213 1.00 94.62 100 ASN A O 1
ATOM 820 N N . LEU A 1 101 ? -9.082 9.299 -17.873 1.00 92.81 101 LEU A N 1
ATOM 821 C CA . LEU A 1 101 ? -9.971 9.135 -16.722 1.00 92.81 1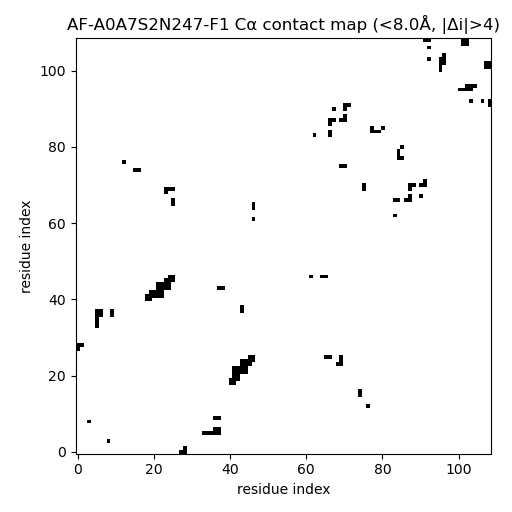01 LEU A CA 1
ATOM 822 C C . LEU A 1 101 ? -10.256 10.487 -16.052 1.00 92.81 101 LEU A C 1
ATOM 824 O O . LEU A 1 101 ? -9.675 11.520 -16.404 1.00 92.81 101 LEU A O 1
ATOM 828 N N . GLU A 1 102 ? -11.169 10.486 -15.083 1.00 90.12 102 GLU A N 1
ATOM 829 C CA . GLU A 1 102 ? -11.374 11.635 -14.202 1.00 90.12 102 GLU A CA 1
ATOM 830 C C . GLU A 1 102 ? -10.036 12.072 -13.588 1.00 90.12 102 GLU A C 1
ATOM 832 O O . GLU A 1 102 ? -9.197 11.234 -13.256 1.00 90.12 102 GLU A O 1
ATOM 837 N N . GLY A 1 103 ? -9.800 13.385 -13.539 1.00 88.31 103 GLY A N 1
ATOM 838 C CA . GLY A 1 103 ? -8.526 13.935 -13.081 1.00 88.31 103 GLY A CA 1
ATOM 839 C C . GLY A 1 103 ? -7.444 14.122 -14.149 1.00 88.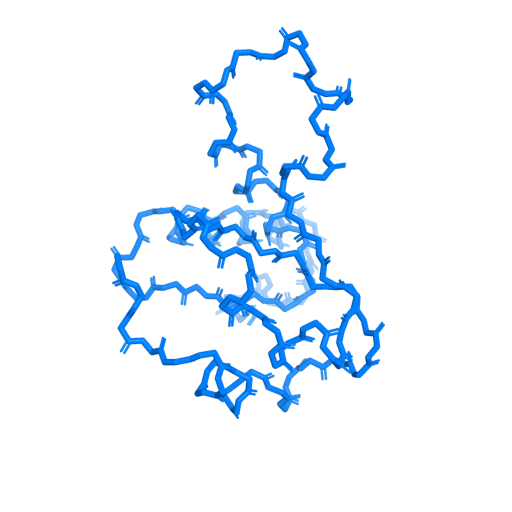31 103 GLY A C 1
ATOM 840 O O . GLY A 1 103 ? -6.429 14.760 -13.882 1.00 88.31 103 GLY A O 1
ATOM 841 N N . HIS A 1 104 ? -7.616 13.627 -15.386 1.00 90.94 104 HIS A N 1
ATOM 842 C CA . HIS A 1 104 ? -6.548 13.723 -16.403 1.00 90.94 104 HIS A CA 1
ATOM 843 C C . HIS A 1 104 ? -6.214 15.155 -16.853 1.00 90.94 104 HIS A C 1
ATOM 845 O O . HIS A 1 104 ? -5.142 15.370 -17.417 1.00 90.94 104 HIS A O 1
ATOM 851 N N . LYS A 1 105 ? -7.120 16.122 -16.647 1.00 89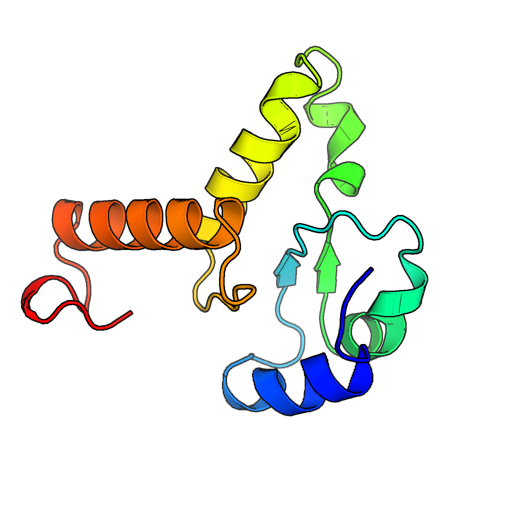.81 105 LYS A N 1
ATOM 852 C CA . LYS A 1 105 ? -6.935 17.522 -17.073 1.00 89.81 105 LYS A CA 1
ATOM 853 C C . LYS A 1 105 ? -6.349 18.415 -15.986 1.00 89.81 105 LYS A C 1
ATOM 855 O O . LYS A 1 105 ? -5.561 19.299 -16.299 1.00 89.81 105 LYS A O 1
ATOM 860 N N . ASP A 1 106 ? -6.766 18.215 -14.742 1.00 91.38 106 ASP A N 1
ATOM 861 C CA . ASP A 1 106 ? -6.444 19.072 -13.595 1.00 91.38 106 ASP A CA 1
ATOM 862 C C . ASP A 1 106 ? -5.512 18.396 -12.576 1.00 91.38 106 ASP A C 1
ATOM 864 O O . ASP A 1 106 ? -4.979 19.066 -11.694 1.00 91.38 106 ASP A O 1
ATOM 868 N N . GLY A 1 107 ? -5.259 17.093 -12.725 1.00 82.12 107 GLY A N 1
ATOM 869 C CA . GLY A 1 107 ? -4.388 16.319 -11.846 1.00 82.12 107 GLY A CA 1
ATOM 870 C C . GLY A 1 107 ? -5.051 15.871 -10.545 1.00 82.12 107 GLY A C 1
ATOM 871 O O . GLY A 1 107 ? -4.341 15.402 -9.653 1.00 82.12 107 GLY A O 1
ATOM 872 N N . THR A 1 108 ? -6.373 16.005 -10.419 1.00 83.94 108 THR A N 1
ATOM 873 C CA . THR A 1 108 ? -7.116 15.516 -9.250 1.00 83.94 108 THR A CA 1
ATOM 874 C C . THR A 1 108 ? -7.098 13.982 -9.237 1.00 83.94 108 THR A C 1
ATOM 876 O O . THR A 1 108 ? -7.246 13.358 -10.283 1.00 83.94 108 THR A O 1
ATOM 879 N N . MET A 1 109 ? -6.865 13.350 -8.083 1.00 71.94 109 MET A N 1
ATOM 880 C CA . MET A 1 109 ? -6.760 11.885 -7.940 1.00 71.94 109 MET A CA 1
ATOM 881 C C . MET A 1 109 ? -7.448 11.376 -6.685 1.00 71.94 109 MET A C 1
ATOM 883 O O . MET A 1 109 ? -7.534 12.168 -5.722 1.00 71.94 109 MET A O 1
#

Solvent-accessible surface area (backbone atoms only — not comparable to full-atom values): 6775 Å² total; per-residue (Å²): 133,80,94,65,54,43,64,55,50,44,72,73,44,51,90,81,52,65,84,62,39,79,42,80,55,82,72,90,74,81,63,67,73,60,47,43,70,44,49,78,49,25,49,65,47,44,73,76,81,45,43,83,84,46,66,90,52,65,73,86,47,48,69,57,49,42,35,54,58,55,34,69,45,95,71,80,90,69,56,90,93,36,67,65,38,54,49,21,53,50,52,33,51,52,52,26,50,76,67,67,38,86,33,48,88,81,69,53,129

Radius of gyration: 14.7 Å; Cα contacts (8 Å, |Δi|>4): 86; chains: 1; bounding box: 31×38×36 Å